Protein AF-A0A959L6G6-F1 (afdb_monomer_lite)

pLDDT: mean 83.6, std 13.37, range [48.19, 97.62]

Structure (mmCIF, N/CA/C/O backbone):
data_AF-A0A959L6G6-F1
#
_entry.id   AF-A0A959L6G6-F1
#
loop_
_atom_site.group_PDB
_atom_site.id
_atom_site.type_symbol
_atom_site.label_atom_id
_atom_site.label_alt_id
_atom_site.label_comp_id
_atom_site.label_asym_id
_atom_site.label_entity_id
_atom_site.label_seq_id
_atom_site.pdbx_PDB_ins_code
_atom_site.Cartn_x
_atom_site.Cartn_y
_atom_site.Cartn_z
_atom_site.occupancy
_atom_site.B_iso_or_equiv
_atom_site.auth_seq_id
_atom_site.auth_comp_id
_atom_site.auth_asym_id
_atom_site.auth_atom_id
_atom_site.pdbx_PDB_model_num
ATOM 1 N N . MET A 1 1 ? 25.549 4.698 -39.860 1.00 48.19 1 MET A N 1
ATOM 2 C CA . MET A 1 1 ? 24.653 5.608 -39.115 1.00 48.19 1 MET A CA 1
ATOM 3 C C . MET A 1 1 ? 23.483 4.847 -38.485 1.00 48.19 1 MET A C 1
ATOM 5 O O . MET A 1 1 ? 23.457 4.763 -37.274 1.00 48.19 1 MET A O 1
ATOM 9 N N . ILE A 1 2 ? 22.660 4.121 -39.258 1.00 56.75 2 ILE A N 1
ATOM 10 C CA . ILE A 1 2 ? 21.459 3.387 -38.775 1.00 56.75 2 ILE A CA 1
ATOM 11 C C . ILE A 1 2 ? 21.734 2.296 -37.707 1.00 56.75 2 ILE A C 1
ATOM 13 O O . ILE A 1 2 ? 20.889 2.025 -36.856 1.00 56.75 2 ILE A O 1
ATOM 17 N N . ALA A 1 3 ? 22.911 1.660 -37.723 1.00 57.78 3 ALA A N 1
ATOM 18 C CA . ALA A 1 3 ? 23.276 0.645 -36.725 1.00 57.78 3 ALA A CA 1
ATOM 19 C C . ALA A 1 3 ? 23.555 1.240 -35.329 1.00 57.78 3 ALA A C 1
ATOM 21 O O . ALA A 1 3 ? 23.304 0.575 -34.329 1.00 57.78 3 ALA A O 1
ATOM 22 N N . LEU A 1 4 ? 24.030 2.492 -35.262 1.00 60.97 4 LEU A N 1
ATOM 23 C CA . LEU A 1 4 ? 24.312 3.175 -33.997 1.00 60.97 4 LEU A CA 1
ATOM 24 C C . LEU A 1 4 ? 23.008 3.629 -33.324 1.00 60.97 4 LEU A C 1
ATOM 26 O O . LEU A 1 4 ? 22.870 3.492 -32.116 1.00 60.97 4 LEU A O 1
ATOM 30 N N . ASP A 1 5 ? 22.023 4.077 -34.108 1.00 63.88 5 ASP A N 1
ATOM 31 C CA . ASP A 1 5 ? 20.717 4.519 -33.602 1.00 63.88 5 ASP A CA 1
ATOM 32 C C . ASP A 1 5 ? 19.895 3.352 -33.032 1.00 63.88 5 ASP A C 1
ATOM 34 O O . ASP A 1 5 ? 19.286 3.480 -31.972 1.00 63.88 5 ASP A O 1
ATOM 38 N N . LYS A 1 6 ? 19.938 2.172 -33.676 1.00 59.12 6 LYS A N 1
ATOM 39 C CA . LYS A 1 6 ? 19.355 0.936 -33.119 1.00 59.12 6 LYS A CA 1
ATOM 40 C C . LYS A 1 6 ? 20.070 0.483 -31.843 1.00 59.12 6 LYS A C 1
ATOM 42 O O . LYS A 1 6 ? 19.405 0.093 -30.893 1.00 59.12 6 LYS A O 1
ATOM 47 N N . PHE A 1 7 ? 21.398 0.583 -31.794 1.00 58.31 7 PHE A N 1
ATOM 48 C CA . PHE A 1 7 ? 22.193 0.234 -30.612 1.00 58.31 7 PHE A CA 1
ATOM 49 C C . PHE A 1 7 ? 21.927 1.182 -29.426 1.00 58.31 7 PHE A C 1
ATOM 51 O O . PHE A 1 7 ? 21.787 0.739 -28.289 1.00 58.31 7 PHE A O 1
ATOM 58 N N . LEU A 1 8 ? 21.765 2.483 -29.685 1.00 56.91 8 LEU A N 1
ATOM 59 C CA . LEU A 1 8 ? 21.374 3.482 -28.683 1.00 56.91 8 LEU A CA 1
ATOM 60 C C . LEU A 1 8 ? 19.920 3.290 -28.203 1.00 56.91 8 LEU A C 1
ATOM 62 O O . LEU A 1 8 ? 19.639 3.484 -27.019 1.00 56.91 8 LEU A O 1
ATOM 66 N N . LEU A 1 9 ? 19.013 2.847 -29.082 1.00 60.34 9 LEU A N 1
ATOM 67 C CA . LEU A 1 9 ? 17.631 2.483 -28.736 1.00 60.34 9 LEU A CA 1
ATOM 68 C C . LEU A 1 9 ? 17.523 1.172 -27.938 1.00 60.34 9 LEU A C 1
ATOM 70 O O . LEU A 1 9 ? 16.607 1.048 -27.129 1.00 60.34 9 LEU A O 1
ATOM 74 N N . GLU A 1 10 ? 18.446 0.220 -28.105 1.00 62.62 10 GLU A N 1
ATOM 75 C CA . GLU A 1 10 ? 18.506 -0.996 -27.274 1.00 62.62 10 GLU A CA 1
ATOM 76 C C . GLU A 1 10 ? 19.156 -0.762 -25.900 1.00 62.62 10 GLU A C 1
ATOM 78 O O . GLU A 1 10 ? 18.812 -1.439 -24.930 1.00 62.62 10 GLU A O 1
ATOM 83 N N . LEU A 1 11 ? 20.035 0.240 -25.774 1.00 62.91 11 LEU A N 1
ATOM 84 C CA . LEU A 1 11 ? 20.652 0.628 -24.499 1.00 62.91 11 LEU A CA 1
ATOM 85 C C . LEU A 1 11 ? 19.746 1.512 -23.626 1.00 62.91 11 LEU A C 1
ATOM 87 O O . LEU A 1 11 ? 19.827 1.448 -22.399 1.00 62.91 11 LEU A O 1
ATOM 91 N N . GLY A 1 12 ? 18.864 2.318 -24.225 1.00 70.38 12 GLY A N 1
ATOM 92 C CA . GLY A 1 12 ? 17.937 3.207 -23.505 1.00 70.38 12 GLY A CA 1
ATOM 93 C C . GLY A 1 12 ? 17.078 2.519 -22.423 1.00 70.38 12 GLY A C 1
ATOM 94 O O . GLY A 1 12 ? 17.037 3.004 -21.289 1.00 70.38 12 GLY A O 1
ATOM 95 N N . PRO A 1 13 ? 16.441 1.365 -22.706 1.00 69.88 13 PRO A N 1
ATOM 96 C CA . PRO A 1 13 ? 15.654 0.613 -21.725 1.00 69.88 13 PRO A CA 1
ATOM 97 C C . PRO A 1 13 ? 16.487 0.077 -20.554 1.00 69.88 13 PRO A C 1
ATOM 99 O O . PRO A 1 13 ? 15.992 0.004 -19.430 1.00 69.88 13 PRO A O 1
ATOM 102 N N . ILE A 1 14 ? 17.757 -0.267 -20.792 1.00 77.06 14 ILE A N 1
ATOM 103 C CA . ILE A 1 14 ? 18.662 -0.829 -19.777 1.00 77.06 14 ILE A CA 1
ATOM 104 C C . ILE A 1 14 ? 18.983 0.226 -18.714 1.00 77.06 14 ILE A C 1
ATOM 106 O O . ILE A 1 14 ? 18.922 -0.062 -17.518 1.00 77.06 14 ILE A O 1
ATOM 110 N N . TRP A 1 15 ? 19.237 1.469 -19.132 1.00 78.12 15 TRP A N 1
ATOM 111 C CA . TRP A 1 15 ? 19.417 2.595 -18.210 1.00 78.12 15 TRP A CA 1
ATOM 112 C C . TRP A 1 15 ? 18.153 2.878 -17.391 1.00 78.12 15 TRP A C 1
ATOM 114 O O . TRP A 1 15 ? 18.245 3.113 -16.186 1.00 78.12 15 TRP A O 1
ATOM 124 N N . GLY A 1 16 ? 16.970 2.787 -18.010 1.00 77.75 16 GLY A N 1
ATOM 125 C CA . GLY A 1 16 ? 15.688 2.943 -17.317 1.00 77.75 16 GLY A CA 1
ATOM 126 C C . GLY A 1 16 ? 15.472 1.891 -16.226 1.00 77.75 16 GLY A C 1
ATOM 127 O O . GLY A 1 16 ? 15.153 2.234 -15.087 1.00 77.75 16 GLY A O 1
ATOM 128 N N . ILE A 1 17 ? 15.722 0.617 -16.541 1.00 79.19 17 ILE A N 1
ATOM 129 C CA . ILE A 1 17 ? 15.629 -0.488 -15.575 1.00 79.19 17 ILE A CA 1
ATOM 130 C C . ILE A 1 17 ? 16.641 -0.300 -14.443 1.00 79.19 17 ILE A C 1
ATOM 132 O O . ILE A 1 17 ? 16.281 -0.448 -13.279 1.00 79.19 17 ILE A O 1
ATOM 136 N N . MET A 1 18 ? 17.882 0.084 -14.755 1.00 80.50 18 MET A N 1
ATOM 137 C CA . MET A 1 18 ? 18.913 0.341 -13.746 1.00 80.50 18 MET A CA 1
ATOM 138 C C . MET A 1 18 ? 18.515 1.456 -12.776 1.00 80.50 18 MET A C 1
ATOM 140 O O . MET A 1 18 ? 18.684 1.296 -11.569 1.00 80.50 18 MET A O 1
ATOM 144 N N . ILE A 1 19 ? 17.935 2.552 -13.273 1.00 83.56 19 ILE A N 1
ATOM 145 C CA . ILE A 1 19 ? 17.445 3.651 -12.431 1.00 83.56 19 ILE A CA 1
ATOM 146 C C . ILE A 1 19 ? 16.266 3.190 -11.565 1.00 83.56 19 ILE A C 1
ATOM 148 O O . ILE A 1 19 ? 16.243 3.475 -10.371 1.00 83.56 19 ILE A O 1
ATOM 152 N N . ILE A 1 20 ? 15.311 2.441 -12.120 1.00 82.25 20 ILE A N 1
ATOM 153 C CA . ILE A 1 20 ? 14.150 1.929 -11.373 1.00 82.25 20 ILE A CA 1
ATOM 154 C C . ILE A 1 20 ? 14.577 0.935 -10.291 1.00 82.25 20 ILE A C 1
ATOM 156 O O . ILE A 1 20 ? 14.104 1.019 -9.156 1.00 82.25 20 ILE A O 1
ATOM 160 N N . CYS A 1 21 ? 15.494 0.023 -10.607 1.00 81.50 21 CYS A N 1
ATOM 161 C CA . CYS A 1 21 ? 16.072 -0.901 -9.638 1.00 81.50 21 CYS A CA 1
ATOM 162 C C . CYS A 1 21 ? 16.819 -0.140 -8.538 1.00 81.50 21 CYS A C 1
ATOM 164 O O . CYS A 1 21 ? 16.604 -0.416 -7.359 1.00 81.50 21 CYS A O 1
ATOM 166 N N . LEU A 1 22 ? 17.628 0.862 -8.901 1.00 85.06 22 LEU A N 1
ATOM 167 C CA . LEU A 1 22 ? 18.338 1.706 -7.941 1.00 85.06 22 LEU A CA 1
ATOM 168 C C . LEU A 1 22 ? 17.357 2.432 -7.010 1.00 85.06 22 LEU A C 1
ATOM 170 O O . LEU A 1 22 ? 17.510 2.372 -5.793 1.00 85.06 22 LEU A O 1
ATOM 174 N N . ILE A 1 23 ? 16.318 3.059 -7.564 1.00 85.88 23 ILE A N 1
ATOM 175 C CA . ILE A 1 23 ? 15.274 3.744 -6.793 1.00 85.88 23 ILE A CA 1
ATOM 176 C C . ILE A 1 23 ? 14.557 2.757 -5.873 1.00 85.88 23 ILE A C 1
ATOM 178 O O . ILE A 1 23 ? 14.384 3.057 -4.698 1.00 85.88 23 ILE A O 1
ATOM 182 N N . THR A 1 24 ? 14.188 1.573 -6.367 1.00 88.00 24 THR A N 1
ATOM 183 C CA . THR A 1 24 ? 13.501 0.536 -5.576 1.00 88.00 24 THR A CA 1
ATOM 184 C C . THR A 1 24 ? 14.356 0.090 -4.392 1.00 88.00 24 THR A C 1
ATOM 186 O O . THR A 1 24 ? 13.864 0.005 -3.266 1.00 88.00 24 THR A O 1
ATOM 189 N N . VAL A 1 25 ? 15.650 -0.146 -4.619 1.00 82.62 25 VAL A N 1
ATOM 190 C CA . VAL A 1 25 ? 16.597 -0.536 -3.566 1.00 82.62 25 VAL A CA 1
ATOM 191 C C . VAL A 1 25 ? 16.792 0.598 -2.562 1.00 82.62 25 VAL A C 1
ATOM 193 O O . VAL A 1 25 ? 16.753 0.349 -1.358 1.00 82.62 25 VAL A O 1
ATOM 196 N N . ILE A 1 26 ? 16.931 1.846 -3.024 1.00 87.31 26 ILE A N 1
ATOM 197 C CA . ILE A 1 26 ? 17.028 3.025 -2.151 1.00 87.31 26 ILE A CA 1
ATOM 198 C C . ILE A 1 26 ? 15.763 3.162 -1.295 1.00 87.31 26 ILE A C 1
ATOM 200 O O . ILE A 1 26 ? 15.867 3.349 -0.082 1.00 87.31 26 ILE A O 1
ATOM 204 N N . LEU A 1 27 ? 14.575 3.018 -1.892 1.00 83.81 27 LEU A N 1
ATOM 205 C CA . LEU A 1 27 ? 13.298 3.098 -1.185 1.00 83.81 27 LEU A CA 1
ATOM 206 C C . LEU A 1 27 ? 13.170 1.986 -0.141 1.00 83.81 27 LEU A C 1
ATOM 208 O O . LEU A 1 27 ? 12.827 2.259 1.007 1.00 83.81 27 LEU A O 1
ATOM 212 N N . SER A 1 28 ? 13.486 0.740 -0.513 1.00 80.19 28 SER A N 1
ATOM 213 C CA . SER A 1 28 ? 13.435 -0.396 0.410 1.00 80.19 28 SER A CA 1
ATOM 214 C C . SER A 1 28 ? 14.443 -0.242 1.545 1.00 80.19 28 SER A C 1
ATOM 216 O O . SER A 1 28 ? 14.127 -0.586 2.686 1.00 80.19 28 SER A O 1
ATOM 218 N N . PHE A 1 29 ? 15.638 0.276 1.259 1.00 83.75 29 PHE A N 1
ATOM 219 C CA . PHE A 1 29 ? 16.651 0.549 2.268 1.00 83.75 29 PHE A CA 1
ATOM 220 C C . PHE A 1 29 ? 16.183 1.637 3.229 1.00 83.75 29 PHE A C 1
ATOM 222 O O . PHE A 1 29 ? 16.284 1.467 4.442 1.00 83.75 29 PHE A O 1
ATOM 229 N N . PHE A 1 30 ? 15.627 2.730 2.707 1.00 87.00 30 PHE A N 1
ATOM 230 C CA . PHE A 1 30 ? 15.117 3.825 3.520 1.00 87.00 30 PHE A CA 1
ATOM 231 C C . PHE A 1 30 ? 13.929 3.389 4.384 1.00 87.00 30 PHE A C 1
ATOM 233 O O . PHE A 1 30 ? 13.924 3.672 5.580 1.00 87.00 30 PHE A O 1
ATOM 240 N N . TYR A 1 31 ? 12.988 2.625 3.820 1.00 86.00 31 TYR A N 1
ATOM 241 C CA . TYR A 1 31 ? 11.865 2.035 4.547 1.00 86.00 31 TYR A CA 1
ATOM 242 C C . TYR A 1 31 ? 12.353 1.133 5.686 1.00 86.00 31 TYR A C 1
ATOM 244 O O . TYR A 1 31 ? 12.055 1.389 6.851 1.00 86.00 31 TYR A O 1
ATOM 252 N N . ASN A 1 32 ? 13.199 0.142 5.381 1.00 81.94 32 ASN A N 1
ATOM 253 C CA . ASN A 1 32 ? 13.745 -0.761 6.397 1.00 81.94 32 ASN A CA 1
ATOM 254 C C . ASN A 1 32 ? 14.563 -0.015 7.459 1.00 81.94 32 ASN A C 1
ATOM 256 O O . ASN A 1 32 ? 14.542 -0.400 8.628 1.00 81.94 32 ASN A O 1
ATOM 260 N N . ARG A 1 33 ? 15.271 1.052 7.077 1.00 80.12 33 ARG A N 1
ATOM 261 C CA . ARG A 1 33 ? 16.078 1.868 7.988 1.00 80.12 33 ARG A CA 1
ATOM 262 C C . ARG A 1 33 ? 15.223 2.749 8.893 1.00 80.12 33 ARG A C 1
ATOM 264 O O . ARG A 1 33 ? 15.559 2.888 10.066 1.00 80.12 33 ARG A O 1
ATOM 271 N N . LEU A 1 34 ? 14.135 3.326 8.385 1.00 77.56 34 LEU A N 1
ATOM 272 C CA . LEU A 1 34 ? 13.164 4.059 9.195 1.00 77.56 34 LEU A CA 1
ATOM 273 C C . LEU A 1 34 ? 12.503 3.121 10.204 1.00 77.56 34 LEU A C 1
ATOM 275 O O . LEU A 1 34 ? 12.564 3.388 11.400 1.00 77.56 34 LEU A O 1
ATOM 279 N N . THR A 1 35 ? 11.967 1.984 9.753 1.00 73.50 35 THR A N 1
ATOM 280 C CA . THR A 1 35 ? 11.305 1.013 10.637 1.00 73.50 35 THR A CA 1
ATOM 281 C C . THR A 1 35 ? 12.263 0.447 11.688 1.00 73.50 35 THR A C 1
ATOM 283 O O . THR A 1 35 ? 11.891 0.315 12.851 1.00 73.50 35 THR A O 1
ATOM 286 N N . ALA A 1 36 ? 13.525 0.189 11.328 1.00 71.25 36 ALA A N 1
ATOM 287 C CA . ALA A 1 36 ? 14.541 -0.242 12.287 1.00 71.25 36 ALA A CA 1
ATOM 288 C C . ALA A 1 36 ? 14.866 0.833 13.339 1.00 71.25 36 ALA A C 1
ATOM 290 O O . ALA A 1 36 ? 15.166 0.493 14.477 1.00 71.25 36 ALA A O 1
ATOM 291 N N . ARG A 1 37 ? 14.784 2.127 13.000 1.00 68.06 37 ARG A N 1
ATOM 292 C CA . ARG A 1 37 ? 15.005 3.219 13.965 1.00 68.06 37 ARG A CA 1
ATOM 293 C C . ARG A 1 37 ? 13.876 3.358 14.984 1.00 68.06 37 ARG A C 1
ATOM 295 O O . ARG A 1 37 ? 14.158 3.741 16.114 1.00 68.06 37 ARG A O 1
ATOM 302 N N . TYR A 1 38 ? 12.639 3.028 14.612 1.00 65.12 38 TYR A N 1
ATOM 303 C CA . TYR A 1 38 ? 11.523 2.974 15.562 1.00 65.12 38 TYR A CA 1
ATOM 304 C C . TYR A 1 38 ? 11.681 1.811 16.558 1.00 65.12 38 TYR A C 1
ATOM 306 O O . TYR A 1 38 ? 11.416 1.984 17.742 1.00 65.12 38 TYR A O 1
ATOM 314 N N . LEU A 1 39 ? 12.232 0.675 16.115 1.00 61.84 39 LEU A N 1
ATOM 315 C CA . LEU A 1 39 ? 12.422 -0.527 16.939 1.00 61.84 39 LEU A CA 1
ATOM 316 C C . LEU A 1 39 ? 13.341 -0.313 18.161 1.00 61.84 39 LEU A C 1
ATOM 318 O O . LEU A 1 39 ? 13.109 -0.891 19.217 1.00 61.84 39 LEU A O 1
ATOM 322 N N . PHE A 1 40 ? 14.370 0.532 18.046 1.00 57.19 40 PHE A N 1
ATOM 323 C CA . PHE A 1 40 ? 15.345 0.750 19.126 1.00 57.19 40 PHE A CA 1
ATOM 324 C C . PHE A 1 40 ? 14.898 1.749 20.201 1.00 57.19 40 PHE A C 1
ATOM 326 O O . PHE A 1 40 ? 15.612 1.934 21.184 1.00 57.19 40 PHE A O 1
ATOM 333 N N . ARG A 1 41 ? 13.739 2.399 20.042 1.00 56.34 41 ARG A N 1
ATOM 334 C CA . ARG A 1 41 ? 13.231 3.367 21.028 1.00 56.34 41 ARG A CA 1
ATOM 335 C C . ARG A 1 41 ? 12.278 2.765 22.062 1.00 56.34 41 ARG A C 1
ATOM 337 O O . ARG A 1 41 ? 12.071 3.384 23.097 1.00 56.34 41 ARG A O 1
ATOM 344 N N . GLU A 1 42 ? 11.754 1.567 21.811 1.00 54.47 42 GLU A N 1
ATOM 345 C CA . GLU A 1 42 ? 10.617 0.999 22.556 1.00 54.47 42 GLU A CA 1
ATOM 346 C C . GLU A 1 42 ? 10.854 -0.450 23.008 1.00 54.47 42 GLU A C 1
ATOM 348 O O . GLU A 1 42 ? 9.930 -1.229 23.226 1.00 54.47 42 GLU A O 1
ATOM 353 N N . SER A 1 43 ? 12.122 -0.828 23.188 1.00 53.22 43 SER A N 1
ATOM 354 C CA . SER A 1 43 ? 12.511 -2.130 23.738 1.00 53.22 43 SER A CA 1
ATOM 355 C C . SER A 1 43 ? 12.305 -2.181 25.260 1.00 53.22 43 SER A C 1
ATOM 357 O O . SER A 1 43 ? 13.271 -2.314 26.012 1.00 53.22 43 SER A O 1
ATOM 359 N N . GLN A 1 44 ? 11.057 -2.057 25.732 1.00 53.16 44 GLN A N 1
ATOM 360 C CA . GLN A 1 44 ? 10.725 -2.374 27.129 1.00 53.16 44 GLN A CA 1
ATOM 361 C C . GLN A 1 44 ? 9.351 -3.026 27.380 1.00 53.16 44 GLN A C 1
ATOM 363 O O . GLN A 1 44 ? 8.916 -3.088 28.529 1.00 53.16 44 GLN A O 1
ATOM 368 N N . LYS A 1 45 ? 8.650 -3.574 26.377 1.00 50.97 45 LYS A N 1
ATOM 369 C CA . LYS A 1 45 ? 7.478 -4.418 26.680 1.00 50.97 45 LYS A CA 1
ATOM 370 C C . LYS A 1 45 ? 7.218 -5.463 25.598 1.00 50.97 45 LYS A C 1
ATOM 372 O O . LYS A 1 45 ? 6.923 -5.124 24.460 1.00 50.97 45 LYS A O 1
ATOM 377 N N . ASP A 1 46 ? 7.309 -6.732 25.985 1.00 57.41 46 ASP A N 1
ATOM 378 C CA . ASP A 1 46 ? 7.278 -7.969 25.182 1.00 57.41 46 ASP A CA 1
ATOM 379 C C . ASP A 1 46 ? 6.025 -8.229 24.309 1.00 57.41 46 ASP A C 1
ATOM 381 O O . ASP A 1 46 ? 5.739 -9.376 23.970 1.00 57.41 46 ASP A O 1
ATOM 385 N N . ARG A 1 47 ? 5.230 -7.218 23.933 1.00 55.59 47 ARG A N 1
ATOM 386 C CA . ARG A 1 47 ? 3.967 -7.429 23.200 1.00 55.59 47 ARG A CA 1
ATOM 387 C C . ARG A 1 47 ? 3.952 -6.980 21.743 1.00 55.59 47 ARG A C 1
ATOM 389 O O . ARG A 1 47 ? 3.175 -7.543 20.979 1.00 55.59 47 ARG A O 1
ATOM 396 N N . ASP A 1 48 ? 4.835 -6.080 21.318 1.00 62.31 48 ASP A N 1
ATOM 397 C CA . ASP A 1 48 ? 4.689 -5.474 19.985 1.00 62.31 48 ASP A CA 1
ATOM 398 C C . ASP A 1 48 ? 5.657 -5.993 18.914 1.00 62.31 48 ASP A C 1
ATOM 400 O O . ASP A 1 48 ? 5.502 -5.683 17.730 1.00 62.31 48 ASP A O 1
ATOM 404 N N . LEU A 1 49 ? 6.620 -6.848 19.274 1.00 64.56 49 LEU A N 1
ATOM 405 C CA . LEU A 1 49 ? 7.627 -7.360 18.334 1.00 64.56 49 LEU A CA 1
ATOM 406 C C . LEU A 1 49 ? 7.001 -8.051 17.110 1.00 64.56 49 LEU A C 1
ATOM 408 O O . LEU A 1 49 ? 7.523 -7.920 16.002 1.00 64.56 49 LEU A O 1
ATOM 412 N N . THR A 1 50 ? 5.886 -8.763 17.282 1.00 72.44 50 THR A N 1
ATOM 413 C CA . THR A 1 50 ? 5.224 -9.508 16.198 1.00 72.44 50 THR A CA 1
ATOM 414 C C . THR A 1 50 ? 4.490 -8.581 15.230 1.00 72.44 50 THR A C 1
ATOM 416 O O . THR A 1 50 ? 4.664 -8.700 14.017 1.00 72.44 50 THR A O 1
ATOM 419 N N . SER A 1 51 ? 3.724 -7.614 15.745 1.00 75.44 51 SER A N 1
ATOM 420 C CA . SER A 1 51 ? 2.994 -6.632 14.931 1.00 75.44 51 SER A CA 1
ATOM 421 C C . SER A 1 51 ? 3.949 -5.748 14.126 1.00 75.44 51 SER A C 1
ATOM 423 O O . SER A 1 51 ? 3.719 -5.494 12.943 1.00 75.44 51 SER A O 1
ATOM 425 N N . PHE A 1 52 ? 5.071 -5.338 14.730 1.00 76.00 52 PHE A N 1
ATOM 426 C CA . PHE A 1 52 ? 6.098 -4.554 14.044 1.00 76.00 52 PHE A CA 1
ATOM 427 C C . PHE A 1 52 ? 6.818 -5.345 12.951 1.00 76.00 52 PHE A C 1
ATOM 429 O O . PHE A 1 52 ? 7.036 -4.819 11.857 1.00 76.00 52 PHE A O 1
ATOM 436 N N . GLN A 1 53 ? 7.174 -6.606 13.217 1.00 80.88 53 GLN A N 1
ATOM 437 C CA . GLN A 1 53 ? 7.772 -7.473 12.201 1.00 80.88 53 GLN A CA 1
ATOM 438 C C . GLN A 1 53 ? 6.808 -7.698 11.038 1.00 80.88 53 GLN A C 1
ATOM 440 O O . GLN A 1 53 ? 7.205 -7.538 9.886 1.00 80.88 53 GLN A O 1
ATOM 445 N N . PHE A 1 54 ? 5.535 -7.974 11.325 1.00 83.88 54 PHE A N 1
ATOM 446 C CA . PHE A 1 54 ? 4.508 -8.116 10.299 1.00 83.88 54 PHE A CA 1
ATOM 447 C C . PHE A 1 54 ? 4.394 -6.857 9.428 1.00 83.88 54 PHE A C 1
ATOM 449 O O . PHE A 1 54 ? 4.467 -6.959 8.205 1.00 83.88 54 PHE A O 1
ATOM 456 N N . LEU A 1 55 ? 4.308 -5.668 10.036 1.00 84.81 55 LEU A N 1
ATOM 457 C CA . LEU A 1 55 ? 4.198 -4.408 9.297 1.00 84.81 55 LEU A CA 1
ATOM 458 C C . LEU A 1 55 ? 5.438 -4.134 8.434 1.00 84.81 55 LEU A C 1
ATOM 460 O O . LEU A 1 55 ? 5.307 -3.744 7.274 1.00 84.81 55 LEU A O 1
ATOM 464 N N . ARG A 1 56 ? 6.638 -4.391 8.971 1.00 84.69 56 ARG A N 1
ATOM 465 C CA . ARG A 1 56 ? 7.901 -4.256 8.234 1.00 84.69 56 ARG A CA 1
ATOM 466 C C . ARG A 1 56 ? 7.952 -5.199 7.035 1.00 84.69 56 ARG A C 1
ATOM 468 O O . ARG A 1 56 ? 8.308 -4.777 5.936 1.00 84.69 56 ARG A O 1
ATOM 475 N N . HIS A 1 57 ? 7.610 -6.470 7.235 1.00 87.06 57 HIS A N 1
ATOM 476 C CA . HIS A 1 57 ? 7.615 -7.455 6.160 1.00 87.06 57 HIS A CA 1
ATOM 477 C C . HIS A 1 57 ? 6.572 -7.114 5.097 1.00 87.06 57 HIS A C 1
ATOM 479 O O . HIS A 1 57 ? 6.929 -7.061 3.923 1.00 87.06 57 HIS A O 1
ATOM 485 N N . ALA A 1 58 ? 5.346 -6.770 5.498 1.00 89.31 58 ALA A N 1
ATOM 486 C CA . ALA A 1 58 ? 4.282 -6.360 4.589 1.00 89.31 58 ALA A CA 1
ATOM 487 C C . ALA A 1 58 ? 4.675 -5.138 3.741 1.00 89.31 58 ALA A C 1
ATOM 489 O O . ALA A 1 58 ? 4.545 -5.170 2.518 1.00 89.31 58 ALA A O 1
ATOM 490 N N . GLY A 1 59 ? 5.224 -4.085 4.358 1.00 88.12 59 GLY A N 1
ATOM 491 C CA . GLY A 1 59 ? 5.653 -2.894 3.622 1.00 88.12 59 GLY A CA 1
ATOM 492 C C . GLY A 1 59 ? 6.843 -3.156 2.699 1.00 88.12 59 GLY A C 1
ATOM 493 O O . GLY A 1 59 ? 6.843 -2.707 1.555 1.00 88.12 59 GLY A O 1
ATOM 494 N N . SER A 1 60 ? 7.828 -3.945 3.143 1.00 87.69 60 SER A N 1
ATOM 495 C CA . SER A 1 60 ? 8.952 -4.335 2.283 1.00 87.69 60 SER A CA 1
ATOM 496 C C . SER A 1 60 ? 8.497 -5.172 1.082 1.00 87.69 60 SER A C 1
ATOM 498 O O . SER A 1 60 ? 8.913 -4.899 -0.042 1.00 87.69 60 SER A O 1
ATOM 500 N N . ALA A 1 61 ? 7.584 -6.127 1.291 1.00 89.69 61 ALA A N 1
ATOM 501 C CA . ALA A 1 61 ? 7.009 -6.944 0.230 1.00 89.69 61 ALA A CA 1
ATOM 502 C C . ALA A 1 61 ? 6.251 -6.086 -0.792 1.00 89.69 61 ALA A C 1
ATOM 504 O O . ALA A 1 61 ? 6.422 -6.287 -1.992 1.00 89.69 61 ALA A O 1
ATOM 505 N N . LEU A 1 62 ? 5.488 -5.087 -0.335 1.00 91.69 62 LEU A N 1
ATOM 506 C CA . LEU A 1 62 ? 4.798 -4.141 -1.211 1.00 91.69 62 LEU A CA 1
ATOM 507 C C . LEU A 1 62 ? 5.782 -3.340 -2.080 1.00 91.69 62 LEU A C 1
ATOM 509 O O . LEU A 1 62 ? 5.578 -3.232 -3.287 1.00 91.69 62 LEU A O 1
ATOM 513 N N . ILE A 1 63 ? 6.865 -2.814 -1.493 1.00 90.50 63 ILE A N 1
ATOM 514 C CA . ILE A 1 63 ? 7.885 -2.043 -2.227 1.00 90.50 63 ILE A CA 1
ATOM 515 C C . ILE A 1 63 ? 8.538 -2.904 -3.309 1.00 90.50 63 ILE A C 1
ATOM 517 O O . ILE A 1 63 ? 8.636 -2.472 -4.458 1.00 90.50 63 ILE A O 1
ATOM 521 N N . TYR A 1 64 ? 8.953 -4.127 -2.968 1.00 90.38 64 TYR A N 1
ATOM 522 C CA . TYR A 1 64 ? 9.551 -5.039 -3.943 1.00 90.38 64 TYR A CA 1
ATOM 523 C C . TYR A 1 64 ? 8.561 -5.453 -5.028 1.00 90.38 64 TYR A C 1
ATOM 525 O O . TYR A 1 64 ? 8.936 -5.500 -6.196 1.00 90.38 64 TYR A O 1
ATOM 533 N N . PHE A 1 65 ? 7.303 -5.709 -4.669 1.00 92.75 65 PHE A N 1
ATOM 534 C CA . PHE A 1 65 ? 6.264 -6.069 -5.626 1.00 92.75 65 PHE A CA 1
ATOM 535 C C . PHE A 1 65 ? 6.020 -4.951 -6.648 1.00 92.75 65 PHE A C 1
ATOM 537 O O . PHE A 1 65 ? 6.037 -5.199 -7.853 1.00 92.75 65 PHE A O 1
ATOM 544 N N . VAL A 1 66 ? 5.857 -3.708 -6.183 1.00 91.75 66 VAL A N 1
ATOM 545 C CA . VAL A 1 66 ? 5.664 -2.548 -7.065 1.00 91.75 66 VAL A CA 1
ATOM 546 C C . VAL A 1 66 ? 6.915 -2.293 -7.904 1.00 91.75 66 VAL A C 1
ATOM 548 O O . VAL A 1 66 ? 6.807 -2.123 -9.117 1.00 91.75 66 VAL A O 1
ATOM 551 N N . GLY A 1 67 ? 8.101 -2.317 -7.291 1.00 89.44 67 GLY A N 1
ATOM 552 C CA . GLY A 1 67 ? 9.367 -2.134 -8.001 1.00 89.44 67 GLY A CA 1
ATOM 553 C C . GLY A 1 67 ? 9.578 -3.174 -9.101 1.00 89.44 67 GLY A C 1
ATOM 554 O O . GLY A 1 67 ? 9.947 -2.820 -10.219 1.00 89.44 67 GLY A O 1
ATOM 555 N N . LEU A 1 68 ? 9.253 -4.441 -8.827 1.00 89.56 68 LEU A N 1
ATOM 556 C CA . LEU A 1 68 ? 9.288 -5.521 -9.811 1.00 89.56 68 LEU A CA 1
ATOM 557 C C . LEU A 1 68 ? 8.294 -5.276 -10.952 1.00 89.56 68 LEU A C 1
ATOM 559 O O . LEU A 1 68 ? 8.673 -5.360 -12.117 1.00 89.56 68 LEU A O 1
ATOM 563 N N . ALA A 1 69 ? 7.040 -4.944 -10.641 1.00 91.38 69 ALA A N 1
ATOM 564 C CA . ALA A 1 69 ? 6.020 -4.701 -11.659 1.00 91.38 69 ALA A CA 1
ATOM 565 C C . ALA A 1 69 ? 6.390 -3.518 -12.577 1.00 91.38 69 ALA A C 1
ATOM 567 O O . ALA A 1 69 ? 6.227 -3.597 -13.798 1.00 91.38 69 ALA A O 1
ATOM 568 N N . VAL A 1 70 ? 6.965 -2.451 -12.011 1.00 88.50 70 VAL A N 1
ATOM 569 C CA . VAL A 1 70 ? 7.456 -1.295 -12.773 1.00 88.50 70 VAL A CA 1
ATOM 570 C C . VAL A 1 70 ? 8.690 -1.666 -13.602 1.00 88.50 70 VAL A C 1
ATOM 572 O O . VAL A 1 70 ? 8.747 -1.317 -14.782 1.00 88.50 70 VAL A O 1
ATOM 575 N N . ALA A 1 71 ? 9.642 -2.424 -13.054 1.00 85.62 71 ALA A N 1
ATOM 576 C CA . ALA A 1 71 ? 10.816 -2.891 -13.795 1.00 85.62 71 ALA A CA 1
ATOM 577 C C . ALA A 1 71 ? 10.426 -3.774 -14.995 1.00 85.62 71 ALA A C 1
ATOM 579 O O . ALA A 1 71 ? 10.926 -3.572 -16.102 1.00 85.62 71 ALA A O 1
ATOM 580 N N . LEU A 1 72 ? 9.469 -4.691 -14.812 1.00 86.56 72 LEU A N 1
ATOM 581 C CA . LEU A 1 72 ? 8.934 -5.525 -15.892 1.00 86.56 72 LEU A CA 1
ATOM 582 C C . LEU A 1 72 ? 8.231 -4.698 -16.975 1.00 86.56 72 LEU A C 1
ATOM 584 O O . LEU A 1 72 ? 8.297 -5.059 -18.149 1.00 86.56 72 LEU A O 1
ATOM 588 N N . SER A 1 73 ? 7.610 -3.567 -16.616 1.00 84.56 73 SER A N 1
ATOM 589 C CA . SER A 1 73 ? 6.935 -2.698 -17.591 1.00 84.56 73 SER A CA 1
ATOM 590 C C . SER A 1 73 ? 7.896 -2.032 -18.596 1.00 84.56 73 SER A C 1
ATOM 592 O O . SER A 1 73 ? 7.500 -1.680 -19.710 1.00 84.56 73 SER A O 1
ATOM 594 N N . GLN A 1 74 ? 9.181 -1.904 -18.244 1.00 81.25 74 GLN A N 1
ATOM 595 C CA . GLN A 1 74 ? 10.205 -1.330 -19.122 1.00 81.25 74 GLN A CA 1
ATOM 596 C C . GLN A 1 74 ? 10.666 -2.290 -20.220 1.00 81.25 74 GLN A C 1
ATOM 598 O O . GLN A 1 74 ? 11.034 -1.845 -21.307 1.00 81.25 74 GLN A O 1
ATOM 603 N N . ILE A 1 75 ? 10.628 -3.601 -19.965 1.00 82.44 75 ILE A N 1
ATOM 604 C CA . ILE A 1 75 ? 11.054 -4.615 -20.932 1.00 82.44 75 ILE A CA 1
ATOM 605 C C . ILE A 1 75 ? 9.955 -4.751 -21.995 1.00 82.44 75 ILE A C 1
ATOM 607 O O . ILE A 1 75 ? 8.850 -5.167 -21.648 1.00 82.44 75 ILE A O 1
ATOM 611 N N . PRO A 1 76 ? 10.215 -4.472 -23.287 1.00 81.00 76 PRO A N 1
ATOM 612 C CA . PRO A 1 76 ? 9.181 -4.498 -24.327 1.00 81.00 76 PRO A CA 1
ATOM 613 C C . PRO A 1 76 ? 8.391 -5.814 -24.368 1.00 81.00 76 PRO A C 1
ATOM 615 O O . PRO A 1 76 ? 7.167 -5.793 -24.461 1.00 81.00 76 PRO A O 1
ATOM 618 N N . SER A 1 77 ? 9.079 -6.948 -24.201 1.00 84.19 77 SER A N 1
ATOM 619 C CA . SER A 1 77 ? 8.479 -8.289 -24.205 1.00 84.19 77 SER A CA 1
ATOM 620 C C . SER A 1 77 ? 7.614 -8.591 -22.975 1.00 84.19 77 SER A C 1
ATOM 622 O O . SER A 1 77 ? 6.700 -9.403 -23.066 1.00 84.19 77 SER A O 1
ATOM 624 N N . MET A 1 78 ? 7.888 -7.958 -21.828 1.00 85.12 78 MET A N 1
ATOM 625 C CA . MET A 1 78 ? 7.191 -8.201 -20.550 1.00 85.12 78 MET A CA 1
ATOM 626 C C . MET A 1 78 ? 6.311 -7.023 -20.117 1.00 85.12 78 MET A C 1
ATOM 628 O O . MET A 1 78 ? 5.654 -7.081 -19.074 1.00 85.12 78 MET A O 1
ATOM 632 N N . ARG A 1 79 ? 6.239 -5.970 -20.939 1.00 86.81 79 ARG A N 1
ATOM 633 C CA . ARG A 1 79 ? 5.540 -4.723 -20.626 1.00 86.81 79 ARG A CA 1
ATOM 634 C C . ARG A 1 79 ? 4.089 -4.958 -20.226 1.00 86.81 79 ARG A C 1
ATOM 636 O O . ARG A 1 79 ? 3.628 -4.456 -19.203 1.00 86.81 79 ARG A O 1
ATOM 643 N N . THR A 1 80 ? 3.386 -5.765 -21.015 1.00 91.62 80 THR A N 1
ATOM 644 C CA . THR A 1 80 ? 1.980 -6.110 -20.783 1.00 91.62 80 THR A CA 1
ATOM 645 C C . THR A 1 80 ? 1.786 -6.837 -19.455 1.00 91.62 80 THR A C 1
ATOM 647 O O . THR A 1 80 ? 0.819 -6.560 -18.749 1.00 91.62 80 THR A O 1
ATOM 650 N N . MET A 1 81 ? 2.718 -7.716 -19.070 1.00 91.69 81 MET A N 1
ATOM 651 C CA . MET A 1 81 ? 2.663 -8.403 -17.778 1.00 91.69 81 MET A CA 1
ATOM 652 C C . MET A 1 81 ? 2.858 -7.416 -16.626 1.00 91.69 81 MET A C 1
ATOM 654 O O . MET A 1 81 ? 2.048 -7.402 -15.705 1.00 91.69 81 MET A O 1
ATOM 658 N N . GLY A 1 82 ? 3.862 -6.534 -16.710 1.00 90.06 82 GLY A N 1
ATOM 659 C CA . GLY A 1 82 ? 4.098 -5.491 -15.706 1.00 90.06 82 GLY A CA 1
ATOM 660 C C . GLY A 1 82 ? 2.879 -4.585 -15.497 1.00 90.06 82 GLY A C 1
ATOM 661 O O . GLY A 1 82 ? 2.444 -4.375 -14.365 1.00 90.06 82 GLY A O 1
ATOM 662 N N . HIS A 1 83 ? 2.254 -4.116 -16.582 1.00 93.00 83 HIS A N 1
ATOM 663 C CA . HIS A 1 83 ? 1.027 -3.319 -16.487 1.00 93.00 83 HIS A CA 1
ATOM 664 C C . HIS A 1 83 ? -0.165 -4.112 -15.945 1.00 93.00 83 HIS A C 1
ATOM 666 O O . HIS A 1 83 ? -0.944 -3.564 -15.171 1.00 93.00 83 HIS A O 1
ATOM 672 N N . SER A 1 84 ? -0.297 -5.391 -16.301 1.00 94.81 84 SER A N 1
ATOM 673 C CA . SER A 1 84 ? -1.376 -6.247 -15.791 1.00 94.81 84 SER A CA 1
ATOM 674 C C . SER A 1 84 ? -1.243 -6.490 -14.286 1.00 94.81 84 SER A C 1
ATOM 676 O O . SER A 1 84 ? -2.244 -6.461 -13.574 1.00 94.81 84 SER A O 1
ATOM 678 N N . LEU A 1 85 ? -0.013 -6.657 -13.781 1.00 95.00 85 LEU A N 1
ATOM 679 C CA . LEU A 1 85 ? 0.262 -6.755 -12.344 1.00 95.00 85 LEU A CA 1
ATOM 680 C C . LEU A 1 85 ? -0.152 -5.477 -11.609 1.00 95.00 85 LEU A C 1
ATOM 682 O O . LEU A 1 85 ? -0.827 -5.554 -10.586 1.00 95.00 85 LEU A O 1
ATOM 686 N N . LEU A 1 86 ? 0.203 -4.305 -12.146 1.00 93.81 86 LEU A N 1
ATOM 687 C CA . LEU A 1 86 ? -0.191 -3.017 -11.567 1.00 93.81 86 LEU A CA 1
ATOM 688 C C . LEU A 1 86 ? -1.711 -2.801 -11.622 1.00 93.81 86 LEU A C 1
ATOM 690 O O . LEU A 1 86 ? -2.301 -2.347 -10.644 1.00 93.81 86 LEU A O 1
ATOM 694 N N . ALA A 1 87 ? -2.359 -3.172 -12.728 1.00 95.38 87 ALA A N 1
ATOM 695 C CA . ALA A 1 87 ? -3.811 -3.090 -12.870 1.00 95.38 87 ALA A CA 1
ATOM 696 C C . ALA A 1 87 ? -4.532 -3.992 -11.851 1.00 95.38 87 ALA A C 1
ATOM 698 O O . ALA A 1 87 ? -5.446 -3.541 -11.159 1.00 95.38 87 ALA A O 1
ATOM 699 N N . GLY A 1 88 ? -4.077 -5.240 -11.695 1.00 95.88 88 GLY A N 1
ATOM 700 C CA . GLY A 1 88 ? -4.599 -6.168 -10.689 1.00 95.88 88 GLY A CA 1
ATOM 701 C C . GLY A 1 88 ? -4.354 -5.688 -9.256 1.00 95.88 88 GLY A C 1
ATOM 702 O O . GLY A 1 88 ? -5.248 -5.776 -8.414 1.00 95.88 88 GLY A O 1
ATOM 703 N N . ALA A 1 89 ? -3.185 -5.100 -8.985 1.00 94.81 89 ALA A N 1
ATOM 704 C CA . ALA A 1 89 ? -2.873 -4.493 -7.692 1.00 94.81 89 ALA A CA 1
ATOM 705 C C . ALA A 1 89 ? -3.821 -3.336 -7.342 1.00 94.81 89 ALA A C 1
ATOM 707 O O . ALA A 1 89 ? -4.174 -3.168 -6.175 1.00 94.81 89 ALA A O 1
ATOM 708 N N . GLY A 1 90 ? -4.287 -2.575 -8.337 1.00 95.06 90 GLY A N 1
ATOM 709 C CA . GLY A 1 90 ? -5.313 -1.548 -8.150 1.00 95.06 90 GLY A CA 1
ATOM 710 C C . GLY A 1 90 ? -6.626 -2.127 -7.617 1.00 95.06 90 GLY A C 1
ATOM 711 O O . GLY A 1 90 ? -7.150 -1.645 -6.615 1.00 95.06 90 GLY A O 1
ATOM 712 N N . ILE A 1 91 ? -7.114 -3.214 -8.220 1.00 96.88 91 ILE A N 1
ATOM 713 C CA . ILE A 1 91 ? -8.331 -3.908 -7.765 1.00 96.88 91 ILE A CA 1
ATOM 714 C C . ILE A 1 91 ? -8.127 -4.490 -6.358 1.00 96.88 91 ILE A C 1
ATOM 716 O O . ILE A 1 91 ? -8.972 -4.303 -5.483 1.00 96.88 91 ILE A O 1
ATOM 720 N N . LEU A 1 92 ? -6.985 -5.140 -6.106 1.00 96.00 92 LEU A N 1
ATOM 721 C CA . LEU A 1 92 ? -6.650 -5.681 -4.783 1.00 96.00 92 LEU A CA 1
ATOM 722 C C . LEU A 1 92 ? -6.613 -4.589 -3.708 1.00 96.00 92 LEU A C 1
ATOM 724 O O . LEU A 1 92 ? -7.091 -4.810 -2.598 1.00 96.00 92 LEU A O 1
ATOM 728 N N . SER A 1 93 ? -6.106 -3.401 -4.042 1.00 94.44 93 SER A N 1
ATOM 729 C CA . SER A 1 93 ? -6.059 -2.261 -3.120 1.00 94.44 93 SER A CA 1
ATOM 730 C C . SER A 1 93 ? -7.459 -1.818 -2.693 1.00 94.44 93 SER A C 1
ATOM 732 O O . SER A 1 93 ? -7.670 -1.509 -1.522 1.00 94.44 93 SER A O 1
ATOM 734 N N . VAL A 1 94 ? -8.433 -1.847 -3.612 1.00 97.25 94 VAL A N 1
ATOM 735 C CA . VAL A 1 94 ? -9.841 -1.563 -3.291 1.00 97.25 94 VAL A CA 1
ATOM 736 C C . VAL A 1 94 ? -10.393 -2.612 -2.330 1.00 97.25 94 VAL A C 1
ATOM 738 O O . VAL A 1 94 ? -10.963 -2.250 -1.306 1.00 97.25 94 VAL A O 1
ATOM 741 N N . VAL A 1 95 ? -10.189 -3.902 -2.610 1.00 97.19 95 VAL A N 1
ATOM 742 C CA . VAL A 1 95 ? -10.684 -4.995 -1.752 1.00 97.19 95 VAL A CA 1
ATOM 743 C C . VAL A 1 95 ? -10.095 -4.910 -0.342 1.00 97.19 95 VAL A C 1
ATOM 745 O O . VAL A 1 95 ? -10.829 -5.016 0.640 1.00 97.19 95 VAL A O 1
ATOM 748 N N . ILE A 1 96 ? -8.788 -4.664 -0.230 1.00 95.25 96 ILE A N 1
ATOM 749 C CA . ILE A 1 96 ? -8.109 -4.475 1.058 1.00 95.25 96 ILE A CA 1
ATOM 750 C C . ILE A 1 96 ? -8.664 -3.240 1.783 1.00 95.25 96 ILE A C 1
ATOM 752 O O . ILE A 1 96 ? -8.922 -3.300 2.984 1.00 95.25 96 ILE A O 1
ATOM 756 N N . GLY A 1 97 ? -8.892 -2.137 1.064 1.00 95.88 97 GLY A N 1
ATOM 757 C CA . GLY A 1 97 ? -9.481 -0.920 1.623 1.00 95.88 97 GLY A CA 1
ATOM 758 C C . GLY A 1 97 ? -10.893 -1.141 2.168 1.00 95.88 97 GLY A C 1
ATOM 759 O O . GLY A 1 97 ? -11.200 -0.697 3.273 1.00 95.88 97 GLY A O 1
ATOM 760 N N . LEU A 1 98 ? -11.727 -1.887 1.439 1.00 97.62 98 LEU A N 1
ATOM 761 C CA . LEU A 1 98 ? -13.069 -2.264 1.885 1.00 97.62 98 LEU A CA 1
ATOM 762 C C . LEU A 1 98 ? -13.015 -3.163 3.125 1.00 97.62 98 LEU A C 1
ATOM 764 O O . LEU A 1 98 ? -13.742 -2.925 4.085 1.00 97.62 98 LEU A O 1
ATOM 768 N N . ALA A 1 99 ? -12.108 -4.140 3.156 1.00 96.31 99 ALA A N 1
ATOM 769 C CA . ALA A 1 99 ? -11.914 -4.988 4.331 1.00 96.31 99 ALA A CA 1
ATOM 770 C C . ALA A 1 99 ? -11.453 -4.185 5.564 1.00 96.31 99 ALA A C 1
ATOM 772 O O . ALA A 1 99 ? -11.863 -4.473 6.687 1.00 96.31 99 ALA A O 1
ATOM 773 N N . ALA A 1 100 ? -10.632 -3.150 5.364 1.00 96.88 100 ALA A N 1
ATOM 774 C CA . ALA A 1 100 ? -10.154 -2.272 6.430 1.00 96.88 100 ALA A CA 1
ATOM 775 C C . ALA A 1 100 ? -11.175 -1.202 6.864 1.00 96.88 100 ALA A C 1
ATOM 777 O O . ALA A 1 100 ? -10.967 -0.556 7.894 1.00 96.88 100 ALA A O 1
ATOM 778 N N . GLN A 1 101 ? -12.267 -1.008 6.113 1.00 97.31 101 GLN A N 1
ATOM 779 C CA . GLN A 1 101 ? -13.207 0.100 6.299 1.00 97.31 101 GLN A CA 1
ATOM 780 C C . GLN A 1 101 ? -13.779 0.156 7.720 1.00 97.31 101 GLN A C 1
ATOM 782 O O . GLN A 1 101 ? -13.779 1.224 8.328 1.00 97.31 101 GLN A O 1
ATOM 787 N N . GLN A 1 102 ? -14.216 -0.981 8.272 1.00 96.94 102 GLN A N 1
ATOM 788 C CA . GLN A 1 102 ? -14.809 -1.025 9.613 1.00 96.94 102 GLN A CA 1
ATOM 789 C C . GLN A 1 102 ? -13.785 -0.679 10.700 1.00 96.94 102 GLN A C 1
ATOM 791 O O . GLN A 1 102 ? -14.067 0.113 11.597 1.00 96.94 102 GLN A O 1
ATOM 796 N N . SER A 1 103 ? -12.579 -1.241 10.611 1.00 96.31 103 SER A N 1
ATOM 797 C CA . SER A 1 103 ? -11.504 -0.990 11.576 1.00 96.31 103 SER A CA 1
ATOM 798 C C . SER A 1 103 ? -11.064 0.472 11.562 1.00 96.31 103 SER A C 1
ATOM 800 O O . SER A 1 103 ? -10.912 1.082 12.620 1.00 96.31 103 SER A O 1
ATOM 802 N N . LEU A 1 104 ? -10.906 1.054 10.369 1.00 95.69 104 LEU A N 1
ATOM 803 C CA . LEU A 1 104 ? -10.596 2.474 10.215 1.00 95.69 104 LEU A CA 1
ATOM 804 C C . LEU A 1 104 ? -11.744 3.348 10.728 1.00 95.69 104 LEU A C 1
ATOM 806 O O . LEU A 1 104 ? -11.491 4.299 11.460 1.00 95.69 104 LEU A O 1
ATOM 810 N N . GLY A 1 105 ? -12.995 3.002 10.415 1.00 97.56 105 GLY A N 1
ATOM 811 C CA . GLY A 1 105 ? -14.179 3.695 10.922 1.00 97.56 105 GLY A CA 1
ATOM 812 C C . GLY A 1 105 ? -14.206 3.745 12.449 1.00 97.56 105 GLY A C 1
ATOM 813 O O . GLY A 1 105 ? -14.328 4.824 13.022 1.00 97.56 105 GLY A O 1
ATOM 814 N N . ASN A 1 106 ? -13.972 2.608 13.108 1.00 96.38 106 ASN A N 1
ATOM 815 C CA . ASN A 1 106 ? -13.902 2.524 14.567 1.00 96.38 106 ASN A CA 1
ATOM 816 C C . ASN A 1 106 ? -12.762 3.380 15.149 1.00 96.38 106 ASN A C 1
ATOM 818 O O . ASN A 1 106 ? -12.958 4.065 16.155 1.00 96.38 106 ASN A O 1
ATOM 822 N N . LEU A 1 107 ? -11.583 3.379 14.513 1.00 96.88 107 LEU A N 1
ATOM 823 C CA . LEU A 1 107 ? -10.452 4.220 14.919 1.00 96.88 107 LEU A CA 1
ATOM 824 C C . LEU A 1 107 ? -10.813 5.709 14.841 1.00 96.88 107 LEU A C 1
ATOM 826 O O . LEU A 1 107 ? -10.593 6.452 15.799 1.00 96.88 107 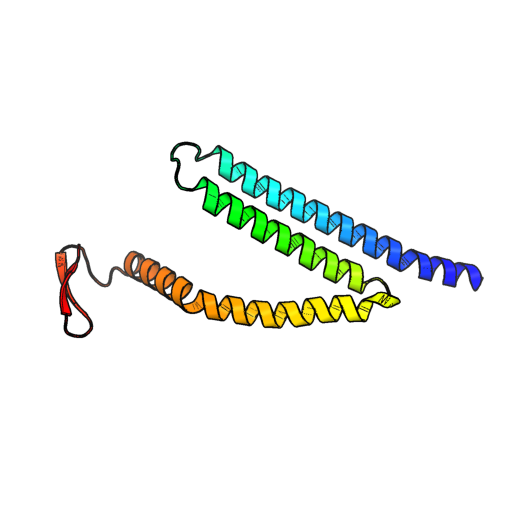LEU A O 1
ATOM 830 N N . PHE A 1 108 ? -11.398 6.141 13.721 1.00 96.88 108 PHE A N 1
ATOM 831 C CA . PHE A 1 108 ? -11.842 7.521 13.547 1.00 96.88 108 PHE A CA 1
ATOM 832 C C . PHE A 1 108 ? -12.931 7.895 14.551 1.00 96.88 108 PHE A C 1
ATOM 834 O O . PHE A 1 108 ? -12.844 8.969 15.139 1.00 96.88 108 PHE A O 1
ATOM 841 N N . SER A 1 109 ? -13.905 7.020 14.816 1.00 95.56 109 SER A N 1
ATOM 842 C CA . SER A 1 109 ? -14.907 7.240 15.866 1.00 95.56 109 SER A CA 1
ATOM 843 C C . SER A 1 109 ? -14.257 7.465 17.231 1.00 95.56 109 SER A C 1
ATOM 845 O O . SER A 1 109 ? -14.623 8.411 17.924 1.00 95.56 109 SER A O 1
ATOM 847 N N . GLY A 1 110 ? -13.246 6.668 17.590 1.00 94.31 110 GLY A N 1
ATOM 848 C CA . GLY A 1 110 ? -12.474 6.864 18.819 1.00 94.31 110 GLY A CA 1
ATOM 849 C C . GLY A 1 110 ? -11.795 8.236 18.877 1.00 94.31 110 GLY A C 1
ATOM 850 O O . GLY A 1 110 ? -11.947 8.964 19.857 1.00 94.31 110 GLY A O 1
ATOM 851 N N . ILE A 1 111 ? -11.108 8.635 17.801 1.00 96.56 111 ILE A N 1
ATOM 852 C CA . ILE A 1 111 ? -10.46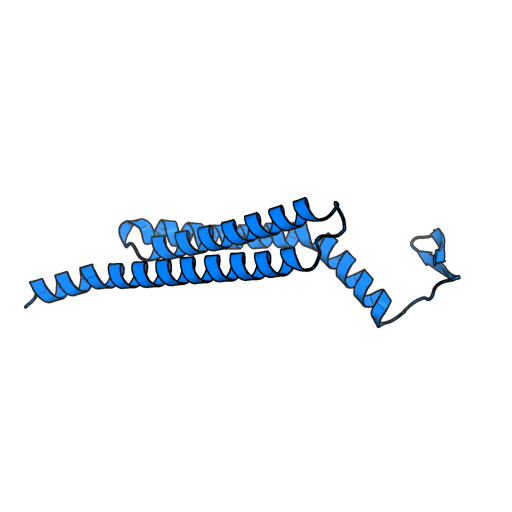4 9.956 17.700 1.00 96.56 111 ILE A CA 1
ATOM 853 C C . ILE A 1 111 ? -11.499 11.084 17.836 1.00 96.56 111 ILE A C 1
ATOM 855 O O . ILE A 1 111 ? -11.273 12.043 18.574 1.00 96.56 111 ILE A O 1
ATOM 859 N N . MET A 1 112 ? -12.648 10.969 17.167 1.00 95.88 112 MET A N 1
ATOM 860 C CA . MET A 1 112 ? -13.725 11.959 17.238 1.00 95.88 112 MET A CA 1
ATOM 861 C C . MET A 1 112 ? -14.281 12.093 18.659 1.00 95.88 112 MET A C 1
ATOM 863 O O . MET A 1 112 ? -14.481 13.214 19.124 1.00 95.88 112 MET A O 1
ATOM 867 N N . ILE A 1 113 ? -14.473 10.979 19.376 1.00 94.62 113 ILE A N 1
ATOM 868 C CA . ILE A 1 113 ? -14.907 10.998 20.781 1.00 94.62 113 ILE A CA 1
ATOM 869 C C . ILE A 1 113 ? -13.896 11.766 21.640 1.00 94.62 113 ILE A C 1
ATOM 871 O O . ILE A 1 113 ? -14.291 12.597 22.452 1.00 94.62 113 ILE A O 1
ATOM 875 N N . VAL A 1 114 ? -12.594 11.551 21.440 1.00 94.31 114 VAL A N 1
ATOM 876 C CA . VAL A 1 114 ? -11.549 12.233 22.222 1.00 94.31 114 VAL A CA 1
ATOM 877 C C . VAL A 1 114 ? -11.486 13.732 21.923 1.00 94.31 114 VAL A C 1
ATOM 879 O O . VAL A 1 114 ? -11.363 14.535 22.852 1.00 94.31 114 VAL A O 1
ATOM 882 N N . ILE A 1 115 ? -11.563 14.116 20.646 1.00 96.88 115 ILE A N 1
ATOM 883 C CA . ILE A 1 115 ? -11.444 15.516 20.213 1.00 96.88 115 ILE A CA 1
ATOM 884 C C . ILE A 1 115 ? -12.684 16.315 20.610 1.00 96.88 115 ILE A C 1
ATOM 886 O O . ILE A 1 115 ? -12.568 17.371 21.228 1.00 96.88 115 ILE A O 1
ATOM 890 N N . PHE A 1 116 ? -13.868 15.816 20.259 1.00 96.19 116 PHE A N 1
ATOM 891 C CA . PHE A 1 116 ? -15.117 16.552 20.435 1.00 96.19 116 PHE A CA 1
ATOM 892 C C . PHE A 1 116 ? -15.759 16.331 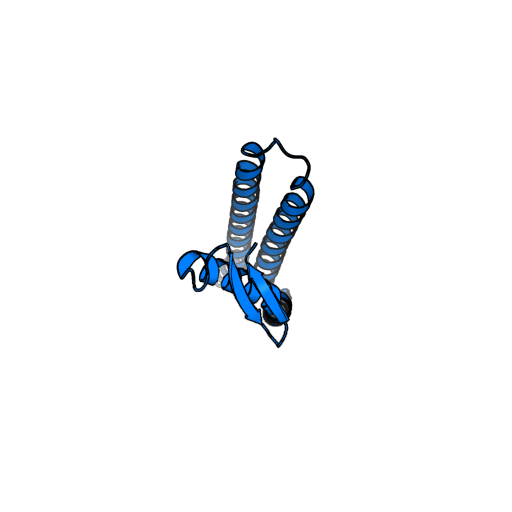21.803 1.00 96.19 116 PHE A C 1
ATOM 894 O O . PHE A 1 116 ? -16.632 17.106 22.185 1.00 96.19 116 PHE A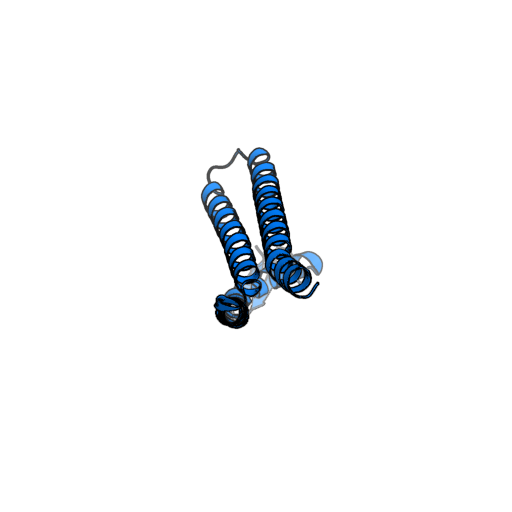 O 1
ATOM 901 N N . ARG A 1 117 ? -15.323 15.304 22.547 1.00 93.31 117 ARG A N 1
ATOM 902 C 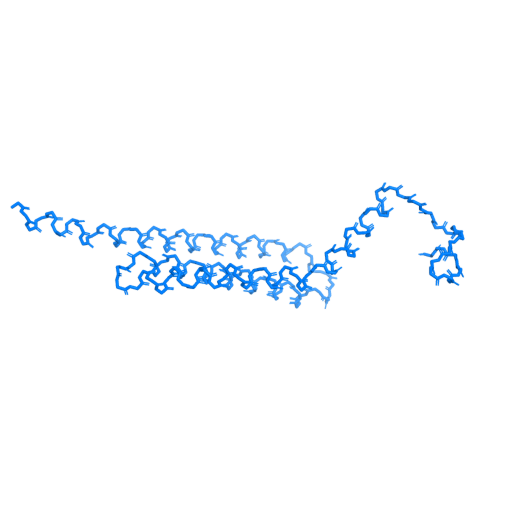CA . ARG A 1 117 ? -15.837 14.933 23.876 1.00 93.31 117 ARG A CA 1
ATOM 903 C C . ARG A 1 117 ? -17.372 15.002 23.965 1.00 93.31 117 ARG A C 1
ATOM 905 O O . ARG A 1 117 ? -17.888 15.723 24.819 1.00 93.31 117 ARG A O 1
ATOM 912 N N . PRO A 1 118 ? -18.109 14.271 23.103 1.00 91.81 118 PRO A N 1
ATOM 913 C CA . PRO A 1 118 ? -19.575 14.293 23.095 1.00 91.81 118 PRO A CA 1
ATOM 914 C C . PRO A 1 118 ? -20.196 13.772 24.402 1.00 91.81 118 PRO A C 1
ATOM 916 O O . PRO A 1 118 ? -21.346 14.076 24.697 1.00 91.81 118 PRO A O 1
ATOM 919 N N . PHE A 1 119 ? -19.435 13.002 25.177 1.00 92.00 119 PHE A N 1
ATOM 920 C CA . PHE A 1 119 ? -19.763 12.524 26.515 1.00 92.00 119 PHE A CA 1
ATOM 921 C C . PHE A 1 119 ? -18.472 12.427 27.339 1.00 92.00 119 PHE A C 1
ATOM 923 O O . PHE A 1 119 ? -17.367 12.338 26.790 1.00 92.00 119 PHE A O 1
ATOM 930 N N . ARG A 1 120 ? -18.606 12.490 28.661 1.00 88.88 120 ARG A N 1
ATOM 931 C CA . ARG A 1 120 ? -17.521 12.443 29.646 1.00 88.88 120 ARG A CA 1
ATOM 932 C C . ARG A 1 120 ? -17.621 11.177 30.496 1.00 88.88 120 ARG A C 1
ATOM 934 O O . ARG A 1 120 ? -18.644 10.500 30.520 1.00 88.88 120 ARG A O 1
ATOM 941 N N . ILE A 1 121 ? -16.537 10.864 31.201 1.00 92.19 121 ILE A N 1
ATOM 942 C CA . ILE A 1 121 ? -16.496 9.753 32.161 1.00 92.19 121 ILE A CA 1
ATOM 943 C C . ILE A 1 121 ? -17.560 10.001 33.239 1.00 92.19 121 ILE A C 1
ATOM 945 O O . ILE A 1 121 ? -17.662 11.118 33.752 1.00 92.19 121 ILE A O 1
ATOM 949 N N . ASN A 1 122 ? -18.306 8.954 33.591 1.00 93.25 122 ASN A N 1
ATOM 950 C CA . ASN A 1 122 ? -19.487 8.951 34.461 1.00 93.25 122 ASN A CA 1
ATOM 951 C C . ASN A 1 122 ? -20.772 9.553 33.867 1.00 93.25 122 ASN A C 1
ATOM 953 O O . ASN A 1 122 ? -21.780 9.619 34.576 1.00 93.25 122 ASN A O 1
ATOM 957 N N . ASP A 1 123 ? -20.800 9.945 32.590 1.00 94.81 123 ASP A N 1
ATOM 958 C CA . ASP A 1 123 ? -22.065 10.320 31.955 1.00 94.81 123 ASP A CA 1
ATOM 959 C C . ASP A 1 123 ? -22.944 9.076 31.772 1.00 94.81 123 ASP A C 1
ATOM 961 O O . ASP A 1 123 ? -22.480 8.015 31.348 1.00 94.81 123 ASP A O 1
ATOM 965 N N . ARG A 1 124 ? -24.241 9.199 32.076 1.00 94.12 124 ARG A N 1
ATOM 966 C CA . ARG A 1 124 ? -25.228 8.165 31.748 1.00 94.12 124 ARG A CA 1
ATOM 967 C C . ARG A 1 124 ? -25.646 8.331 30.294 1.00 94.12 124 ARG A C 1
ATOM 969 O O . ARG A 1 124 ? -26.263 9.334 29.941 1.00 94.12 124 ARG A O 1
ATOM 976 N N . ILE A 1 125 ? -25.381 7.321 29.477 1.00 93.50 125 ILE A N 1
ATOM 977 C CA . ILE A 1 125 ? -25.730 7.316 28.054 1.00 93.50 125 ILE A CA 1
ATOM 978 C C . ILE A 1 125 ? -26.569 6.088 27.703 1.00 93.50 125 ILE A C 1
ATOM 980 O O . ILE A 1 125 ? -26.535 5.072 28.399 1.00 93.50 125 ILE A O 1
ATOM 984 N N . THR A 1 126 ? -27.357 6.194 26.631 1.00 94.06 126 THR A N 1
ATOM 985 C CA . THR A 1 126 ? -28.156 5.082 26.098 1.00 94.06 1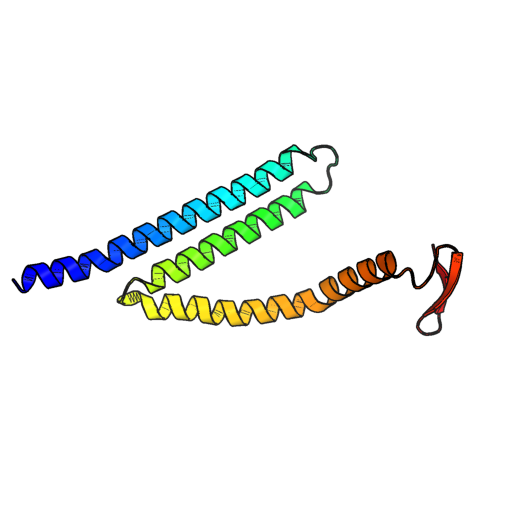26 THR A CA 1
ATOM 986 C C . THR A 1 126 ? -27.793 4.845 24.639 1.00 94.06 126 THR A C 1
ATOM 988 O O . THR A 1 126 ? -27.920 5.752 23.820 1.00 94.06 126 THR A O 1
ATOM 991 N N . ILE A 1 127 ? -27.346 3.632 24.314 1.00 92.56 127 ILE A N 1
ATOM 992 C CA . ILE A 1 127 ? -26.949 3.216 22.965 1.00 92.56 127 ILE A CA 1
ATOM 993 C C . ILE A 1 127 ? -27.787 1.997 22.589 1.00 92.56 127 ILE A C 1
ATOM 995 O O . ILE A 1 127 ? -27.749 0.995 23.293 1.00 92.56 127 ILE A O 1
ATOM 999 N N . GLN A 1 128 ? -28.549 2.076 21.492 1.00 89.75 128 GLN A N 1
ATOM 1000 C CA . GLN A 1 128 ? -29.355 0.958 20.968 1.00 89.75 128 GLN A CA 1
ATOM 1001 C C . GLN A 1 128 ? -30.182 0.226 22.056 1.00 89.75 128 GLN A C 1
ATOM 1003 O O . GLN A 1 128 ? -30.179 -0.997 22.130 1.00 89.75 128 GLN A O 1
ATOM 1008 N N . ASN A 1 129 ? -30.886 0.986 22.909 1.00 93.44 129 ASN A N 1
ATOM 1009 C CA . ASN A 1 129 ? -31.685 0.517 24.061 1.00 93.44 129 ASN A CA 1
ATOM 1010 C C . ASN A 1 129 ? -30.909 -0.054 25.265 1.00 93.44 129 ASN A C 1
ATOM 1012 O O . ASN A 1 129 ? -31.528 -0.570 26.193 1.00 93.44 129 ASN A O 1
ATOM 1016 N N . ILE A 1 130 ? -29.583 0.081 25.306 1.00 94.19 130 ILE A N 1
ATOM 1017 C CA . ILE A 1 130 ? -28.759 -0.275 26.467 1.00 94.19 130 ILE A CA 1
ATOM 1018 C C . ILE A 1 130 ? -28.344 1.014 27.179 1.00 94.19 130 ILE A C 1
ATOM 1020 O O . ILE A 1 130 ? -27.698 1.868 26.573 1.00 94.19 130 ILE A O 1
ATOM 1024 N N . SER A 1 131 ? -28.712 1.164 28.455 1.00 94.00 131 SER A N 1
ATOM 1025 C CA . SER A 1 131 ? -28.318 2.308 29.287 1.00 94.00 131 SER A CA 1
ATOM 1026 C C . SER A 1 131 ? -27.217 1.921 30.272 1.00 94.00 131 SER A C 1
ATOM 1028 O O . SER A 1 131 ? -27.335 0.920 30.976 1.00 94.00 131 SER A O 1
ATOM 1030 N N . GLY A 1 132 ? -26.187 2.755 30.381 1.00 94.00 132 GLY A N 1
ATOM 1031 C CA . GLY A 1 132 ? -25.068 2.555 31.301 1.00 94.00 132 GLY A CA 1
ATOM 1032 C C . GLY A 1 132 ? -24.344 3.862 31.604 1.00 94.00 132 GLY A C 1
ATOM 1033 O O . GLY A 1 132 ? -24.707 4.914 31.073 1.00 94.00 132 GLY A O 1
ATOM 1034 N N . PHE A 1 133 ? -23.344 3.793 32.477 1.00 94.38 133 PHE A N 1
ATOM 1035 C CA . PHE A 1 133 ? -22.407 4.890 32.709 1.00 94.38 133 PHE A CA 1
ATOM 1036 C C . PHE A 1 133 ? -21.163 4.688 31.839 1.00 94.38 133 PHE A C 1
ATOM 1038 O O . PHE A 1 133 ? -20.782 3.552 31.566 1.00 94.38 133 PHE A O 1
ATOM 1045 N N . VAL A 1 134 ? -20.561 5.781 31.374 1.00 91.06 134 VAL A N 1
ATOM 1046 C CA . VAL A 1 134 ? -19.286 5.744 30.644 1.00 91.06 134 VAL A CA 1
ATOM 1047 C C . VAL A 1 134 ? -18.143 5.516 31.633 1.00 91.06 134 VAL A C 1
ATOM 1049 O O . VAL A 1 134 ? -17.963 6.328 32.544 1.00 91.06 134 VAL A O 1
ATOM 1052 N N . GLU A 1 135 ? -17.375 4.448 31.421 1.00 85.75 135 GLU A N 1
ATOM 1053 C CA . GLU A 1 135 ? -16.186 4.063 32.202 1.00 85.75 135 GLU A CA 1
ATOM 1054 C C . GLU A 1 135 ? -14.886 4.286 31.419 1.00 85.75 135 GLU A C 1
ATOM 1056 O O . GLU A 1 135 ? -14.893 4.098 30.178 1.00 85.75 135 GLU A O 1
#

Radius of gyration: 24.42 Å; chains: 1; bounding box: 56×26×74 Å

Sequence (135 aa):
MIALDKFLLELGPIWGIMIICLITVILSFFYNRLTARYLFRESQKDRDLTSFQFLRHAGSALIYFVGLAVALSQIPSMRTMGHSLLAGAGILSVVIGLAAQQSLGNLFSGIMIVIFRPFRINDRITIQNISGFVE

Secondary structure (DSSP, 8-state):
-HHHHHHHHHHHHHHHHHHHHHHHHHHHHHHHHHHHHHHTT-TT-TTSHHHHHHHHHHHHHHHHHHHHHHHHHHSTTTHHHHHHHHHHHHHHHHHHHHHHHHHHHHHHHHHHHHHH-SS-TT-EEEETTEEEE--

Foldseek 3Di:
DVVVVVVVVVVVLVVVLVVLVVVLVVVLVVLLVVLVVVVVPPPPDPPCPVVSVVVNVVVSVVSVQLSVLVSLCSPPVRVVVSVVSVVVVVVVVVVVCVVCVVVVVVVVVVVCCVPVVPDDAQDWDADPNDTDGHD